Protein AF-A0A1C6CZ86-F1 (afdb_monomer_lite)

pLDDT: mean 79.19, std 22.28, range [20.77, 97.12]

Radius of gyration: 15.69 Å; chains: 1; bounding box: 40×35×42 Å

Foldseek 3Di:
DDQDPLNVLVLQDDQQFKKKKKKAQPVVPDPDHIDIDIDRSVCVVVCVVVLVVSVVVNIAMDIDRATADDDPVRGDGHRWDKDKDQPDDAVVQVVVQVPDPAHFPDWDDAPRITTTIGGDDVPPPDDPPPPPPDDDDDDGHDD

Structure (mmCIF, N/CA/C/O backbone):
data_AF-A0A1C6CZ86-F1
#
_entry.id   AF-A0A1C6CZ86-F1
#
loop_
_atom_site.group_PDB
_atom_site.id
_atom_site.type_symbol
_atom_site.label_atom_id
_atom_site.label_alt_id
_atom_site.label_comp_id
_atom_site.label_asym_id
_atom_site.label_entity_id
_atom_site.label_seq_id
_atom_site.pdbx_PDB_ins_code
_atom_site.Cartn_x
_atom_site.Cartn_y
_atom_site.Cartn_z
_atom_site.occupancy
_atom_site.B_iso_or_equiv
_atom_site.auth_seq_id
_atom_site.auth_comp_id
_atom_site.auth_asym_id
_atom_site.auth_atom_id
_atom_site.pdbx_PDB_model_num
ATOM 1 N N . MET A 1 1 ? -9.843 13.859 -12.274 1.00 53.72 1 MET A N 1
ATOM 2 C CA . MET A 1 1 ? -9.944 12.390 -12.147 1.00 53.72 1 MET A CA 1
ATOM 3 C C . MET A 1 1 ? -9.741 12.060 -10.679 1.00 53.72 1 MET A C 1
ATOM 5 O O . MET A 1 1 ? -8.827 12.625 -10.097 1.00 53.72 1 MET A O 1
ATOM 9 N N . ASN A 1 2 ? -10.625 11.271 -10.067 1.00 78.12 2 ASN A N 1
ATOM 10 C CA . ASN A 1 2 ? -10.502 10.880 -8.661 1.00 78.12 2 ASN A CA 1
ATOM 11 C C . ASN A 1 2 ? -9.937 9.455 -8.633 1.00 78.12 2 ASN A C 1
ATOM 13 O O . ASN A 1 2 ? -10.572 8.571 -9.199 1.00 78.12 2 ASN A O 1
ATOM 17 N N . ILE A 1 3 ? -8.746 9.257 -8.068 1.00 80.62 3 ILE A N 1
ATOM 18 C CA . ILE A 1 3 ? -8.105 7.936 -7.983 1.00 80.62 3 ILE A CA 1
ATOM 19 C C . ILE A 1 3 ? -8.630 7.242 -6.725 1.00 80.62 3 ILE A C 1
ATOM 21 O O . ILE A 1 3 ? -8.549 7.801 -5.630 1.00 80.62 3 ILE A O 1
ATOM 25 N N . SER A 1 4 ? -9.199 6.049 -6.879 1.00 86.69 4 SER A N 1
ATOM 26 C CA . SER A 1 4 ? -9.691 5.241 -5.763 1.00 86.69 4 SER A CA 1
ATOM 27 C C . SER A 1 4 ? -8.589 4.357 -5.170 1.00 86.69 4 SER A C 1
ATOM 29 O O . SER A 1 4 ? -7.556 4.113 -5.791 1.00 86.69 4 SER A O 1
ATOM 31 N N . ALA A 1 5 ? -8.821 3.818 -3.969 1.00 86.69 5 ALA A N 1
ATOM 32 C CA . ALA A 1 5 ? -7.910 2.835 -3.382 1.00 86.69 5 ALA A CA 1
ATOM 33 C C . ALA A 1 5 ? -7.823 1.553 -4.234 1.00 86.69 5 ALA A C 1
ATOM 35 O O . ALA A 1 5 ? -6.748 0.980 -4.369 1.00 86.69 5 ALA A O 1
ATOM 36 N N . GLN A 1 6 ? -8.931 1.145 -4.863 1.00 88.00 6 GLN A N 1
ATOM 37 C CA . GLN A 1 6 ? -8.954 0.019 -5.798 1.00 88.00 6 GLN A CA 1
ATOM 38 C C . GLN A 1 6 ? -8.035 0.268 -7.001 1.00 88.00 6 GLN A C 1
ATOM 40 O O . GLN A 1 6 ? -7.313 -0.641 -7.400 1.00 88.00 6 GLN A O 1
ATOM 45 N N . ASP A 1 7 ? -8.021 1.489 -7.548 1.00 88.06 7 ASP A N 1
ATOM 46 C CA . ASP A 1 7 ? -7.141 1.834 -8.672 1.00 88.06 7 ASP A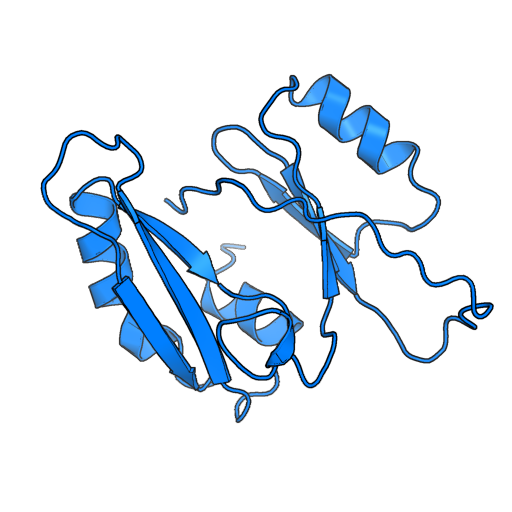 CA 1
ATOM 47 C C . ASP A 1 7 ? -5.672 1.669 -8.282 1.00 88.06 7 ASP A C 1
ATOM 49 O O . ASP A 1 7 ? -4.912 1.059 -9.023 1.00 88.06 7 ASP A O 1
ATOM 53 N N . VAL A 1 8 ? -5.288 2.130 -7.087 1.00 88.56 8 VAL A N 1
ATOM 54 C CA . VAL A 1 8 ? -3.925 1.958 -6.556 1.00 88.56 8 VAL A CA 1
ATOM 55 C C . VAL A 1 8 ? -3.560 0.475 -6.437 1.00 88.56 8 VAL A C 1
ATOM 57 O O . VAL A 1 8 ? -2.488 0.069 -6.883 1.00 88.56 8 VAL A O 1
ATOM 60 N N . ILE A 1 9 ? -4.452 -0.349 -5.880 1.00 91.38 9 ILE A N 1
ATOM 61 C CA . ILE A 1 9 ? -4.231 -1.795 -5.739 1.00 91.38 9 ILE A CA 1
ATOM 62 C C . ILE A 1 9 ? -4.069 -2.475 -7.104 1.00 91.38 9 ILE A C 1
ATOM 64 O O . ILE A 1 9 ? -3.147 -3.271 -7.283 1.00 91.38 9 ILE A O 1
ATOM 68 N N . ASN A 1 10 ? -4.900 -2.118 -8.082 1.00 90.19 10 ASN A N 1
ATOM 69 C CA . ASN A 1 10 ? -4.887 -2.720 -9.417 1.00 90.19 10 ASN A CA 1
ATOM 70 C C . ASN A 1 10 ? -3.588 -2.465 -10.196 1.00 90.19 10 ASN A C 1
ATOM 72 O O . ASN A 1 10 ? -3.292 -3.202 -11.132 1.00 90.19 10 ASN A O 1
ATOM 76 N N . VAL A 1 11 ? -2.806 -1.442 -9.834 1.00 89.38 11 VAL A N 1
ATOM 77 C CA . VAL A 1 11 ? -1.504 -1.196 -10.476 1.00 89.38 11 VAL A CA 1
ATOM 78 C C . VAL A 1 11 ? -0.427 -2.170 -9.971 1.00 89.38 11 VAL A C 1
ATOM 80 O O . VAL A 1 11 ? 0.540 -2.433 -10.680 1.00 89.38 11 VAL A O 1
ATOM 83 N N . MET A 1 12 ? -0.579 -2.730 -8.765 1.00 87.38 12 MET A N 1
ATOM 84 C CA . MET A 1 12 ? 0.441 -3.574 -8.116 1.00 87.38 12 MET A CA 1
ATOM 85 C C . MET A 1 12 ? 0.078 -5.060 -8.044 1.00 87.38 12 MET A C 1
ATOM 87 O O . MET A 1 12 ? 0.970 -5.900 -7.916 1.00 87.38 12 MET A O 1
ATOM 91 N N . PHE A 1 13 ? -1.210 -5.391 -8.097 1.00 91.62 13 PHE A N 1
ATOM 92 C CA . PHE A 1 13 ? -1.718 -6.740 -7.865 1.00 91.62 13 PHE A CA 1
ATOM 93 C C . PHE A 1 13 ? -2.583 -7.211 -9.032 1.00 91.62 13 PHE A C 1
ATOM 95 O O . PHE A 1 13 ? -3.397 -6.459 -9.566 1.00 91.62 13 PHE A O 1
ATOM 102 N N . ASN A 1 14 ? -2.451 -8.487 -9.388 1.00 93.50 14 ASN A N 1
ATOM 103 C CA . ASN A 1 14 ? -3.435 -9.170 -10.214 1.00 93.50 14 ASN A CA 1
ATOM 104 C C . ASN A 1 14 ? -4.716 -9.387 -9.397 1.00 93.50 14 ASN A C 1
ATOM 106 O O . ASN A 1 14 ? -4.632 -9.527 -8.177 1.00 93.50 14 ASN A O 1
ATOM 110 N N . PRO A 1 15 ? -5.891 -9.492 -10.041 1.00 95.19 15 PRO A N 1
ATOM 111 C CA . PRO A 1 15 ? -7.169 -9.632 -9.340 1.00 95.19 15 PRO A CA 1
ATOM 112 C C . PRO A 1 15 ? -7.224 -10.782 -8.323 1.00 95.19 15 PRO A C 1
ATOM 114 O O . PRO A 1 15 ? -7.832 -10.621 -7.266 1.00 95.19 15 PRO A O 1
ATOM 117 N N . ASP A 1 16 ? -6.556 -11.897 -8.625 1.00 96.00 16 ASP A N 1
ATOM 118 C CA . ASP A 1 16 ? -6.535 -13.102 -7.786 1.00 96.00 16 ASP A CA 1
ATOM 119 C C . ASP A 1 16 ? -5.435 -13.071 -6.710 1.00 96.00 16 ASP A C 1
ATOM 121 O O . ASP A 1 16 ? -5.379 -13.947 -5.844 1.00 96.00 16 ASP A O 1
ATOM 125 N N . ASP A 1 17 ? -4.542 -12.073 -6.739 1.00 95.00 17 ASP A N 1
ATOM 126 C CA . ASP A 1 17 ? -3.545 -11.918 -5.686 1.00 95.00 17 ASP A CA 1
ATOM 127 C C . ASP A 1 17 ? -4.218 -11.485 -4.378 1.00 95.00 17 ASP A C 1
ATOM 129 O O . ASP A 1 17 ? -5.211 -10.755 -4.347 1.00 95.00 17 ASP A O 1
ATOM 133 N N . THR A 1 18 ? -3.635 -11.906 -3.260 1.00 96.25 18 THR A N 1
ATOM 134 C CA . THR A 1 18 ? -4.080 -11.475 -1.934 1.00 96.25 18 THR A CA 1
ATOM 135 C C . THR A 1 18 ? -3.379 -10.184 -1.529 1.00 96.25 18 THR A C 1
ATOM 137 O O . THR A 1 18 ? -2.153 -10.132 -1.431 1.00 96.25 18 THR A O 1
ATOM 140 N N . VAL A 1 19 ? -4.171 -9.163 -1.212 1.00 94.94 19 VAL A N 1
ATOM 141 C CA . VAL A 1 19 ? -3.719 -7.931 -0.568 1.00 94.94 19 VAL A CA 1
ATOM 142 C C . VAL A 1 19 ? -3.790 -8.123 0.938 1.00 94.94 19 VAL A C 1
ATOM 144 O O . VAL A 1 19 ? -4.858 -8.322 1.520 1.00 94.94 19 VAL A O 1
ATOM 147 N N . ASN A 1 20 ? -2.631 -8.048 1.578 1.00 94.69 20 ASN A N 1
ATOM 148 C CA . ASN A 1 20 ? -2.503 -8.117 3.024 1.00 94.69 20 ASN A CA 1
ATOM 149 C C . ASN A 1 20 ? -2.555 -6.704 3.607 1.00 94.69 20 ASN A C 1
ATOM 151 O O . ASN A 1 20 ? -1.809 -5.833 3.180 1.00 94.69 20 ASN A O 1
ATOM 155 N N . LEU A 1 21 ? -3.414 -6.481 4.595 1.00 92.44 21 LEU A N 1
ATOM 156 C CA . LEU A 1 21 ? -3.620 -5.202 5.266 1.00 92.44 21 LEU A CA 1
ATOM 157 C C . LEU A 1 21 ? -3.213 -5.299 6.737 1.00 92.44 21 LEU A C 1
ATOM 159 O O . LEU A 1 21 ? -3.414 -6.332 7.387 1.00 92.44 21 LEU A O 1
ATOM 163 N N . ARG A 1 22 ? -2.662 -4.209 7.269 1.00 91.69 22 ARG A N 1
ATOM 164 C CA . ARG A 1 22 ? -2.312 -4.055 8.682 1.00 91.69 22 ARG A CA 1
ATOM 165 C C . ARG A 1 22 ? -2.918 -2.766 9.206 1.00 91.69 22 ARG A C 1
ATOM 167 O O . ARG A 1 22 ? -2.642 -1.691 8.689 1.00 91.69 22 ARG A O 1
ATOM 174 N N . VAL A 1 23 ? -3.719 -2.889 10.249 1.00 89.06 23 VAL A N 1
ATOM 175 C CA . VAL A 1 23 ? -4.348 -1.772 10.943 1.00 89.06 23 VAL A CA 1
ATOM 176 C C . VAL A 1 23 ? -3.645 -1.587 12.279 1.00 89.06 23 VAL A C 1
ATOM 178 O O . VAL A 1 23 ? -3.391 -2.567 12.979 1.00 89.06 23 VAL A O 1
ATOM 181 N N . PHE A 1 24 ? -3.339 -0.349 12.641 1.00 86.81 24 PHE A N 1
ATOM 182 C CA . PHE A 1 24 ? -2.622 -0.011 13.869 1.00 86.81 24 PHE A CA 1
ATOM 183 C C . PHE A 1 24 ? -3.248 1.211 14.538 1.00 86.81 24 PHE A C 1
ATOM 185 O O . PHE A 1 24 ? -3.933 2.003 13.892 1.00 86.81 24 PHE A O 1
ATOM 192 N N . ASP A 1 25 ? -3.031 1.356 15.842 1.00 84.81 25 ASP A N 1
ATOM 193 C CA . ASP A 1 25 ? -3.405 2.572 16.558 1.00 84.81 25 ASP A CA 1
ATOM 194 C C . ASP A 1 25 ? -2.386 3.678 16.240 1.00 84.81 25 ASP A C 1
ATOM 196 O O . ASP A 1 25 ? -1.226 3.593 16.649 1.00 84.81 25 ASP A O 1
ATOM 200 N N . ASP A 1 26 ? -2.810 4.693 15.482 1.00 75.12 26 ASP A N 1
ATOM 201 C CA . ASP A 1 26 ? -1.943 5.800 15.057 1.00 75.12 26 ASP A CA 1
ATOM 202 C C . ASP A 1 26 ? -1.561 6.705 16.236 1.00 75.12 26 ASP A C 1
ATOM 204 O O . ASP A 1 26 ? -0.442 7.216 16.306 1.00 75.12 26 ASP A O 1
ATOM 208 N N . ARG A 1 27 ? -2.466 6.864 17.210 1.00 75.69 27 ARG A N 1
ATOM 209 C CA . ARG A 1 27 ? -2.218 7.694 18.396 1.00 75.69 27 ARG A CA 1
ATOM 210 C C . ARG A 1 27 ? -1.511 6.928 19.506 1.00 75.69 27 ARG A C 1
ATOM 212 O O . ARG A 1 27 ? -0.900 7.555 20.364 1.00 75.69 27 ARG A O 1
ATOM 219 N N . LYS A 1 28 ? -1.552 5.590 19.471 1.00 73.81 28 LYS A N 1
ATOM 220 C CA . LYS A 1 28 ? -1.026 4.698 20.525 1.00 73.81 28 LYS A CA 1
ATOM 221 C C . LYS A 1 28 ? -1.622 5.008 21.907 1.00 73.81 28 LYS A C 1
ATOM 223 O O . LYS A 1 28 ? -0.984 4.777 22.931 1.00 73.81 28 LYS A O 1
ATOM 228 N N . GLU A 1 29 ? -2.830 5.564 21.926 1.00 71.25 29 GLU A N 1
ATOM 229 C CA . GLU A 1 29 ? -3.541 6.009 23.131 1.00 71.25 29 GLU A CA 1
ATOM 230 C C . GLU A 1 29 ? -4.579 4.972 23.599 1.00 71.25 29 GLU A C 1
ATOM 232 O O . GLU A 1 29 ? -5.083 5.062 24.719 1.00 71.25 29 GLU A O 1
ATOM 237 N N . GLY A 1 30 ? -4.925 3.998 22.750 1.00 72.44 30 GLY A N 1
ATOM 238 C CA . GLY A 1 30 ? -5.984 3.025 22.988 1.00 72.44 30 GLY A CA 1
ATOM 239 C C . GLY A 1 30 ? -5.512 1.635 23.426 1.00 72.44 30 GLY A C 1
ATOM 240 O O . GLY A 1 30 ? -4.331 1.319 23.510 1.00 72.44 30 GLY A O 1
ATOM 241 N N . ILE A 1 31 ? -6.496 0.761 23.677 1.00 84.12 31 ILE A N 1
ATOM 242 C CA . ILE A 1 31 ? -6.308 -0.671 24.003 1.00 84.12 31 ILE A CA 1
ATOM 243 C C . ILE A 1 31 ? -6.165 -1.512 22.714 1.00 84.12 31 ILE A C 1
ATOM 245 O O . ILE A 1 31 ? -5.924 -2.717 22.751 1.00 84.12 31 ILE A O 1
ATOM 249 N N . PHE A 1 32 ? -6.342 -0.895 21.544 1.00 86.56 32 PHE A N 1
ATOM 250 C CA . PHE A 1 32 ? -6.282 -1.588 20.266 1.00 86.56 32 PHE A CA 1
ATOM 251 C C . PHE A 1 32 ? -4.838 -1.974 19.929 1.00 86.56 32 PHE A C 1
ATOM 253 O O . PHE A 1 32 ? -3.990 -1.128 19.669 1.00 86.56 32 PHE A O 1
ATOM 260 N N . THR A 1 33 ? -4.567 -3.278 19.893 1.00 86.75 33 THR A N 1
ATOM 261 C CA . THR A 1 33 ? -3.230 -3.835 19.634 1.00 86.75 33 THR A CA 1
ATOM 262 C C . THR A 1 33 ? -2.910 -4.005 18.146 1.00 86.75 33 THR A C 1
ATOM 264 O O . THR A 1 33 ? -1.843 -4.507 17.795 1.00 86.75 33 THR A O 1
ATOM 267 N N . GLY A 1 34 ? -3.816 -3.574 17.266 1.00 89.56 34 GLY A N 1
ATOM 268 C CA . GLY A 1 34 ? -3.716 -3.743 15.823 1.00 89.56 34 GLY A CA 1
ATOM 269 C C . GLY A 1 34 ? -4.579 -4.885 15.284 1.00 89.56 34 GLY A C 1
ATOM 270 O O . GLY A 1 34 ? -5.075 -5.737 16.020 1.00 89.56 34 GLY A O 1
ATOM 271 N N . ALA A 1 35 ? -4.767 -4.899 13.968 1.00 91.38 35 ALA A N 1
ATOM 272 C CA . ALA A 1 35 ? -5.450 -5.972 13.254 1.00 91.38 35 ALA A CA 1
ATOM 273 C C . ALA A 1 35 ? -4.707 -6.304 11.960 1.00 91.38 35 ALA A C 1
ATOM 275 O O . ALA A 1 35 ? -4.105 -5.438 11.327 1.00 91.38 35 ALA A O 1
ATOM 276 N N . LYS A 1 36 ? -4.766 -7.569 11.551 1.00 94.25 36 LYS A N 1
ATOM 277 C CA . LYS A 1 36 ? -4.304 -8.020 10.238 1.00 94.25 36 LYS A CA 1
ATOM 278 C C . LYS A 1 36 ? -5.517 -8.500 9.461 1.00 94.25 36 LYS A C 1
ATOM 280 O O . LYS A 1 36 ? -6.335 -9.238 10.004 1.00 94.25 36 LYS A O 1
ATOM 285 N N . MET A 1 37 ? -5.636 -8.062 8.218 1.00 93.19 37 MET A N 1
ATOM 286 C CA . MET A 1 37 ? -6.727 -8.442 7.325 1.00 93.19 37 MET A CA 1
ATOM 287 C C . MET A 1 37 ? -6.139 -8.858 5.981 1.00 93.19 37 MET A C 1
ATOM 289 O O . MET A 1 37 ? -5.035 -8.443 5.635 1.00 93.19 37 MET A O 1
ATOM 293 N N . SER A 1 38 ? -6.871 -9.662 5.224 1.00 95.81 38 SER A N 1
ATOM 294 C CA . SER A 1 38 ? -6.470 -10.082 3.884 1.00 95.81 38 SER A CA 1
ATOM 295 C C . SER A 1 38 ? -7.703 -10.104 2.991 1.00 95.81 38 SER A C 1
ATOM 297 O O . SER A 1 38 ? -8.779 -10.509 3.433 1.00 95.81 38 SER A O 1
ATOM 299 N N . VAL A 1 39 ? -7.558 -9.643 1.753 1.00 95.38 39 VAL A N 1
ATOM 300 C CA . VAL A 1 39 ? -8.633 -9.599 0.754 1.00 95.38 39 VAL A CA 1
ATOM 301 C C . VAL A 1 39 ? -8.041 -9.871 -0.625 1.00 95.38 39 VAL A C 1
ATOM 303 O O . VAL A 1 39 ? -6.909 -9.482 -0.894 1.00 95.38 39 VAL A O 1
ATOM 306 N N . GLU A 1 40 ? -8.779 -10.539 -1.506 1.00 97.12 40 GLU A N 1
ATOM 307 C CA . GLU A 1 40 ? -8.386 -10.633 -2.918 1.00 97.12 40 GLU A CA 1
ATOM 308 C C . GLU A 1 40 ? -8.388 -9.234 -3.551 1.00 97.12 40 GLU A C 1
ATOM 310 O O . GLU A 1 40 ? -9.316 -8.451 -3.329 1.00 97.12 40 GLU A O 1
ATOM 315 N N . ALA A 1 41 ? -7.372 -8.914 -4.352 1.00 94.69 41 ALA A N 1
ATOM 316 C CA . ALA A 1 41 ? -7.199 -7.592 -4.952 1.00 94.69 41 ALA A CA 1
ATOM 317 C C . ALA A 1 41 ? -8.419 -7.172 -5.784 1.00 94.69 41 ALA A C 1
ATOM 319 O O . ALA A 1 41 ? -8.912 -6.052 -5.642 1.00 94.69 41 ALA A O 1
ATOM 320 N N . GLY A 1 42 ? -8.982 -8.092 -6.573 1.00 94.69 42 GLY A N 1
ATOM 321 C CA . GLY A 1 42 ? -10.189 -7.862 -7.373 1.00 94.69 42 GLY A CA 1
ATOM 322 C C . GLY A 1 42 ? -11.461 -7.634 -6.546 1.00 94.69 42 GLY A C 1
ATOM 323 O O . GLY A 1 42 ? -12.481 -7.211 -7.086 1.00 94.69 42 GLY A O 1
ATOM 324 N N . LYS A 1 43 ? -11.409 -7.888 -5.234 1.00 95.62 43 LYS A N 1
ATOM 325 C CA . LYS A 1 43 ? -12.509 -7.704 -4.278 1.00 95.62 43 LYS A CA 1
ATOM 326 C C . LYS A 1 43 ? -12.197 -6.629 -3.232 1.00 95.62 43 LYS A C 1
ATOM 328 O O . LYS A 1 43 ? -12.887 -6.557 -2.218 1.00 95.62 43 LYS A O 1
ATOM 333 N N . PHE A 1 44 ? -11.189 -5.782 -3.451 1.00 91.88 44 PHE A N 1
ATOM 334 C CA . PHE A 1 44 ? -10.765 -4.790 -2.458 1.00 91.88 44 PHE A CA 1
ATOM 335 C C . PHE A 1 44 ? -11.882 -3.796 -2.086 1.00 91.88 44 PHE A C 1
ATOM 337 O O . PHE A 1 44 ? -12.024 -3.430 -0.920 1.00 91.88 44 PHE A O 1
ATOM 344 N N . PHE A 1 45 ? -12.760 -3.436 -3.025 1.00 89.44 45 PHE A N 1
ATOM 345 C CA . PHE A 1 45 ? -13.956 -2.628 -2.737 1.00 89.44 45 PHE A CA 1
ATOM 346 C C . PHE A 1 45 ? -14.838 -3.198 -1.604 1.00 89.44 45 PHE A C 1
ATOM 348 O O . PHE A 1 45 ? -15.511 -2.441 -0.904 1.00 89.44 45 PHE A O 1
ATOM 355 N N . ALA A 1 46 ? -14.835 -4.520 -1.388 1.00 92.69 46 ALA A N 1
ATOM 356 C CA . ALA A 1 46 ? -15.670 -5.172 -0.382 1.00 92.69 46 ALA A CA 1
ATOM 357 C C . ALA A 1 46 ? -15.217 -4.889 1.061 1.00 92.69 46 ALA A C 1
ATOM 359 O O . ALA A 1 46 ? -16.026 -5.001 1.980 1.00 92.69 46 ALA A O 1
ATOM 360 N N . ILE A 1 47 ? -13.948 -4.514 1.272 1.00 91.81 47 ILE A N 1
ATOM 361 C CA . ILE A 1 47 ? -13.402 -4.205 2.604 1.00 91.81 47 ILE A CA 1
ATOM 362 C C . ILE A 1 47 ? -13.388 -2.697 2.904 1.00 91.81 47 ILE A C 1
ATOM 364 O O . ILE A 1 47 ? -13.147 -2.291 4.040 1.00 91.81 47 ILE A O 1
ATOM 368 N N . GLU A 1 48 ? -13.677 -1.847 1.915 1.00 87.50 48 GLU A N 1
AT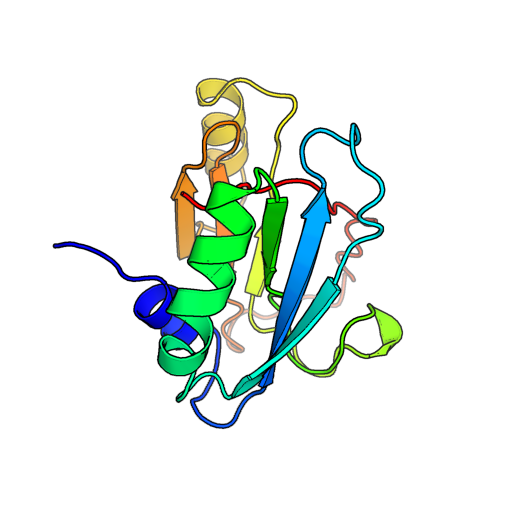OM 369 C CA . GLU A 1 48 ? -13.518 -0.393 2.019 1.00 87.50 48 GLU A CA 1
ATOM 370 C C . GLU A 1 48 ? -14.348 0.225 3.156 1.00 87.50 48 GLU A C 1
ATOM 372 O O . GLU A 1 48 ? -13.867 1.102 3.875 1.00 87.50 48 GLU A O 1
ATOM 377 N N . SER A 1 49 ? -15.577 -0.254 3.368 1.00 88.88 49 SER A N 1
ATOM 378 C CA . SER A 1 49 ? -16.432 0.201 4.471 1.00 88.88 49 SER A CA 1
ATOM 379 C C . SER A 1 49 ? -15.788 -0.068 5.834 1.00 88.88 49 SER A C 1
ATOM 381 O O . SER A 1 49 ? -15.728 0.834 6.671 1.00 88.88 49 SER A O 1
ATOM 383 N N . THR A 1 50 ? -15.225 -1.262 6.029 1.00 90.56 50 THR A N 1
ATOM 384 C CA . THR A 1 50 ? -14.499 -1.640 7.246 1.00 90.56 50 THR A CA 1
ATOM 385 C C . THR A 1 50 ? -13.256 -0.776 7.447 1.00 90.56 50 THR A C 1
ATOM 387 O O . THR A 1 50 ? -13.024 -0.279 8.549 1.00 90.56 50 THR A O 1
ATOM 390 N N . LEU A 1 51 ? -12.480 -0.518 6.389 1.00 89.94 51 LEU A N 1
ATOM 391 C CA . LEU A 1 51 ? -11.303 0.358 6.473 1.00 89.94 51 LEU A CA 1
ATOM 392 C C . LEU A 1 51 ? -11.697 1.789 6.869 1.00 89.94 51 LEU A C 1
ATOM 394 O O . LEU A 1 51 ? -11.090 2.382 7.761 1.00 89.94 51 LEU A O 1
ATOM 398 N N . ARG A 1 52 ? -12.785 2.321 6.304 1.00 87.50 52 ARG A N 1
ATOM 399 C CA . ARG A 1 52 ? -13.319 3.640 6.683 1.00 87.50 52 ARG A CA 1
ATOM 400 C C . ARG A 1 52 ? -13.763 3.694 8.145 1.00 87.50 52 ARG A C 1
ATOM 402 O O . ARG A 1 52 ? -13.611 4.730 8.789 1.00 87.50 52 ARG A O 1
ATOM 409 N N . GLU A 1 53 ? -14.309 2.611 8.691 1.00 89.81 53 GLU A N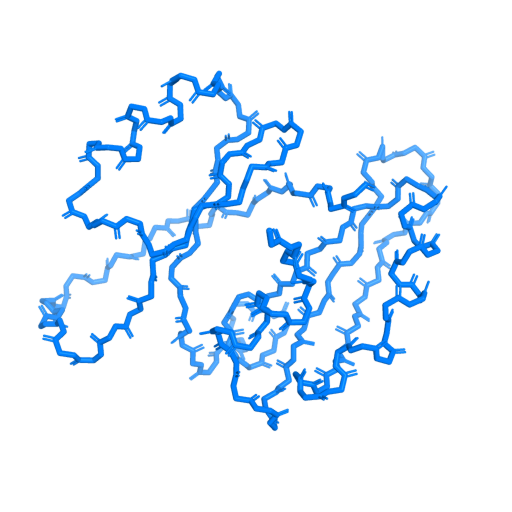 1
ATOM 410 C CA . GLU A 1 53 ? -14.640 2.529 10.119 1.00 89.81 53 GLU A CA 1
ATOM 411 C C . GLU A 1 53 ? -13.401 2.533 11.015 1.00 89.81 53 GLU A C 1
ATOM 413 O O . GLU A 1 53 ? -13.429 3.149 12.083 1.00 89.81 53 GLU A O 1
ATOM 418 N N . HIS A 1 54 ? -12.309 1.893 10.589 1.00 87.69 54 HIS A N 1
ATOM 419 C CA . HIS A 1 54 ? -11.032 1.973 11.295 1.00 87.69 54 HIS A CA 1
ATOM 420 C C . HIS A 1 54 ? -10.466 3.401 11.276 1.00 87.69 54 HIS A C 1
ATOM 422 O O . HIS A 1 54 ? -10.105 3.907 12.339 1.00 87.69 54 HIS A O 1
ATOM 428 N N . ASN A 1 55 ? -10.510 4.100 10.138 1.00 84.44 55 ASN A N 1
ATOM 429 C CA . ASN A 1 55 ? -10.069 5.500 10.053 1.00 84.44 55 ASN A CA 1
ATOM 430 C C . ASN A 1 55 ? -10.864 6.430 10.977 1.00 84.44 55 ASN A C 1
ATOM 432 O O . ASN A 1 55 ? -10.284 7.265 11.668 1.00 84.44 55 ASN A O 1
ATOM 436 N N . LYS A 1 56 ? -12.192 6.253 11.073 1.00 87.44 56 LYS A N 1
ATOM 437 C CA . LYS A 1 56 ? -13.043 7.025 12.007 1.00 87.44 56 LYS A CA 1
ATOM 438 C C . LYS A 1 56 ? -12.622 6.866 13.471 1.00 87.44 56 LYS A C 1
ATOM 440 O O . LYS A 1 56 ? -12.918 7.734 14.287 1.00 87.44 56 LYS A O 1
ATOM 445 N N . LYS A 1 57 ? -11.944 5.766 13.806 1.00 87.38 57 LYS A N 1
ATOM 446 C CA . LYS A 1 57 ? -11.396 5.481 15.138 1.00 87.38 57 LYS A CA 1
ATOM 447 C C . LYS A 1 57 ? -9.951 5.973 15.303 1.00 87.38 57 LYS A C 1
ATOM 449 O O . LYS A 1 57 ? -9.352 5.704 16.334 1.00 87.38 57 LYS A O 1
ATOM 454 N N . ASN A 1 58 ? -9.416 6.732 14.342 1.00 84.75 58 ASN A N 1
ATOM 455 C CA . ASN A 1 58 ? -8.013 7.161 14.273 1.00 84.75 58 ASN A CA 1
ATOM 456 C C . ASN A 1 58 ? -7.024 5.986 14.199 1.00 84.75 58 ASN A C 1
ATOM 458 O O . ASN A 1 58 ? -5.913 6.073 14.716 1.00 84.75 58 ASN A O 1
ATOM 462 N N . HIS A 1 59 ? -7.422 4.878 13.574 1.00 86.31 59 HIS A N 1
ATOM 463 C CA . HIS A 1 59 ? -6.475 3.827 13.233 1.00 86.31 59 HIS A CA 1
ATOM 464 C C . HIS A 1 59 ? -5.824 4.131 11.886 1.00 86.31 59 HIS A C 1
ATOM 466 O O . HIS A 1 59 ? -6.510 4.539 10.950 1.00 86.31 59 HIS A O 1
ATOM 472 N N . GLY A 1 60 ? -4.521 3.889 11.777 1.00 86.00 60 GLY A N 1
ATOM 473 C CA . GLY A 1 60 ? -3.830 3.904 10.496 1.00 86.00 60 GLY A CA 1
ATOM 474 C C . GLY A 1 60 ? -3.912 2.542 9.806 1.00 86.00 60 GLY A C 1
ATOM 475 O O . GLY A 1 60 ? -4.109 1.508 10.454 1.00 86.00 60 GLY A O 1
ATOM 476 N N . ILE A 1 61 ? -3.771 2.535 8.478 1.00 88.81 61 ILE A N 1
ATOM 477 C CA . ILE A 1 61 ? -3.954 1.346 7.637 1.00 88.81 61 ILE A CA 1
ATOM 478 C C . ILE A 1 61 ? -2.821 1.261 6.611 1.00 88.81 61 ILE A C 1
ATOM 480 O O . ILE A 1 61 ? -2.661 2.157 5.786 1.00 88.81 61 ILE A O 1
ATOM 484 N N . PHE A 1 62 ? -2.097 0.142 6.620 1.00 87.19 62 PHE A N 1
ATOM 485 C CA . PHE A 1 62 ? -1.149 -0.255 5.578 1.00 87.19 62 PHE A CA 1
ATOM 486 C C . PHE A 1 62 ? -1.689 -1.387 4.743 1.00 87.19 62 PHE A C 1
ATOM 488 O O . PHE A 1 62 ? -2.387 -2.259 5.259 1.00 87.19 62 PHE A O 1
ATOM 495 N N . PHE A 1 63 ? -1.222 -1.451 3.503 1.00 91.56 63 PHE A N 1
ATOM 496 C CA . PHE A 1 63 ? -1.165 -2.693 2.755 1.00 91.56 63 PHE A CA 1
ATOM 497 C C . PHE A 1 63 ? 0.292 -3.142 2.617 1.00 91.56 63 PHE A C 1
ATOM 499 O O . PHE A 1 63 ? 1.212 -2.329 2.528 1.00 91.56 63 PHE A O 1
ATOM 506 N N . VAL A 1 64 ? 0.510 -4.451 2.625 1.00 91.75 64 VAL A N 1
ATOM 507 C CA . VAL A 1 64 ? 1.792 -5.056 2.283 1.00 91.75 64 VAL A CA 1
ATOM 508 C C . VAL A 1 64 ? 1.927 -4.961 0.771 1.00 91.75 64 VAL A C 1
ATOM 510 O O . VAL A 1 64 ? 1.099 -5.503 0.049 1.00 91.75 64 VAL A O 1
ATOM 513 N N . VAL A 1 65 ? 2.947 -4.246 0.302 1.00 91.44 65 VAL A N 1
ATOM 514 C CA . VAL A 1 65 ? 3.146 -3.929 -1.123 1.00 91.44 65 VAL A CA 1
ATOM 515 C C . VAL A 1 65 ? 3.466 -5.171 -1.955 1.00 91.44 65 VAL A C 1
ATOM 517 O O . VAL A 1 65 ? 3.061 -5.272 -3.110 1.00 91.44 65 VAL A O 1
ATOM 520 N N . ASN A 1 66 ? 4.170 -6.129 -1.357 1.00 91.12 66 ASN A N 1
ATOM 521 C CA . ASN A 1 66 ? 4.634 -7.342 -2.016 1.00 91.12 66 ASN A CA 1
ATOM 522 C C . ASN A 1 66 ? 3.704 -8.526 -1.727 1.00 91.12 66 ASN A C 1
ATOM 524 O O . ASN A 1 66 ? 3.092 -8.610 -0.662 1.00 91.12 66 ASN A O 1
ATOM 528 N N . SER A 1 67 ? 3.596 -9.443 -2.687 1.00 91.06 67 SER A N 1
ATOM 529 C CA . SER A 1 67 ? 2.689 -10.589 -2.582 1.00 91.06 67 SER A CA 1
ATOM 530 C C . SER A 1 67 ? 3.278 -11.687 -1.702 1.00 91.06 67 SER A C 1
ATOM 532 O O . SER A 1 67 ? 4.494 -11.790 -1.537 1.00 91.06 67 SER A O 1
ATOM 534 N N . GLY A 1 68 ? 2.403 -12.542 -1.177 1.00 91.81 68 GLY A N 1
ATOM 535 C CA . GLY A 1 68 ? 2.752 -13.597 -0.234 1.00 91.81 68 GLY A CA 1
ATOM 536 C C . GLY A 1 68 ? 1.987 -13.388 1.064 1.00 91.81 68 GLY A C 1
ATOM 537 O O . GLY A 1 68 ? 0.755 -13.350 1.058 1.00 91.81 68 GLY A O 1
ATOM 538 N N . GLY A 1 69 ? 2.700 -13.245 2.176 1.00 87.94 69 GLY A N 1
ATOM 539 C CA . GLY A 1 69 ? 2.096 -13.127 3.498 1.00 87.94 69 GLY A CA 1
ATOM 540 C C . GLY A 1 69 ? 2.328 -11.796 4.214 1.00 87.94 69 GLY A C 1
ATOM 541 O O . GLY A 1 69 ? 2.599 -10.747 3.635 1.00 87.94 69 GLY A O 1
ATOM 542 N N . GLN A 1 70 ? 2.144 -11.859 5.531 1.00 88.25 70 GLN A N 1
ATOM 543 C CA . GLN A 1 70 ? 2.126 -10.723 6.451 1.00 88.25 70 GLN A CA 1
ATOM 544 C C . GLN A 1 70 ? 3.475 -10.481 7.145 1.00 88.25 70 GLN A C 1
ATOM 546 O O . GLN A 1 70 ? 3.538 -9.629 8.028 1.00 88.25 70 GLN A O 1
ATOM 551 N N . THR A 1 71 ? 4.530 -11.217 6.805 1.00 85.88 71 THR A N 1
ATOM 552 C CA . THR A 1 71 ? 5.901 -11.073 7.336 1.00 85.88 71 THR A CA 1
ATOM 553 C C . THR A 1 71 ? 6.918 -11.130 6.202 1.00 85.88 71 THR A C 1
ATOM 555 O O . THR A 1 71 ? 6.616 -11.675 5.142 1.00 85.88 71 THR A O 1
ATOM 558 N N . ASP A 1 72 ? 8.122 -10.616 6.432 1.00 81.75 72 ASP A N 1
ATOM 559 C CA . ASP A 1 72 ? 9.172 -10.545 5.408 1.00 81.75 72 ASP A CA 1
ATOM 560 C C . ASP A 1 72 ? 9.516 -11.938 4.852 1.00 81.75 72 ASP A C 1
ATOM 562 O O . ASP A 1 72 ? 9.508 -12.135 3.640 1.00 81.75 72 ASP A O 1
ATOM 566 N N . ASP A 1 73 ? 9.650 -12.942 5.726 1.00 88.75 73 ASP A N 1
ATOM 567 C CA . ASP A 1 73 ? 9.914 -14.341 5.340 1.00 88.75 73 ASP A CA 1
ATOM 568 C C . ASP A 1 73 ? 8.778 -14.997 4.539 1.00 88.75 73 ASP A C 1
ATOM 570 O O . ASP A 1 73 ? 8.951 -16.058 3.943 1.00 88.75 73 ASP A O 1
ATOM 574 N N . SER A 1 74 ? 7.588 -14.393 4.550 1.00 88.69 74 SER A N 1
ATOM 575 C CA . SER A 1 74 ? 6.414 -14.903 3.837 1.00 88.69 74 SER A CA 1
ATOM 576 C C . SER A 1 74 ? 6.182 -14.219 2.489 1.00 88.69 74 SER A C 1
ATOM 578 O O . SER A 1 74 ? 5.210 -14.547 1.807 1.00 88.69 74 SER A O 1
ATOM 580 N N . ILE A 1 75 ? 7.029 -13.263 2.098 1.00 88.94 75 ILE A N 1
ATOM 581 C CA . ILE A 1 75 ? 6.938 -12.597 0.797 1.00 88.94 75 ILE A CA 1
ATOM 582 C C . ILE A 1 75 ? 7.405 -13.551 -0.305 1.00 88.94 75 ILE A C 1
ATOM 584 O O . ILE A 1 75 ? 8.506 -14.090 -0.261 1.00 88.94 75 ILE A O 1
ATOM 588 N N . THR A 1 76 ? 6.563 -13.744 -1.319 1.00 90.50 76 THR A N 1
ATOM 589 C CA . THR A 1 76 ? 6.812 -14.671 -2.435 1.00 90.50 76 THR A CA 1
ATOM 590 C C . THR A 1 76 ? 7.030 -13.963 -3.766 1.00 90.50 76 THR A C 1
ATOM 592 O O . THR A 1 76 ? 7.594 -14.554 -4.686 1.00 90.50 76 THR A O 1
ATOM 595 N N . ARG A 1 77 ? 6.605 -12.698 -3.893 1.00 88.56 77 ARG A N 1
ATOM 596 C CA . ARG A 1 77 ? 6.791 -11.906 -5.115 1.00 88.56 77 ARG A CA 1
ATOM 597 C C . ARG A 1 77 ? 6.917 -10.423 -4.798 1.00 88.56 77 ARG A C 1
ATOM 599 O O . ARG A 1 77 ? 6.059 -9.857 -4.123 1.00 88.56 77 ARG A O 1
ATOM 606 N N . ILE A 1 78 ? 7.949 -9.791 -5.348 1.00 89.44 78 ILE A N 1
ATOM 607 C CA . ILE A 1 78 ? 8.114 -8.338 -5.286 1.00 89.44 78 ILE A CA 1
ATOM 608 C C . ILE A 1 78 ? 7.232 -7.698 -6.360 1.00 89.44 78 ILE A C 1
ATOM 610 O O . ILE A 1 78 ? 7.396 -7.996 -7.541 1.00 89.44 78 ILE A O 1
ATOM 614 N N . ASN A 1 79 ? 6.296 -6.841 -5.950 1.00 89.06 79 ASN A N 1
ATOM 615 C CA . ASN A 1 79 ? 5.441 -6.084 -6.871 1.00 89.06 79 ASN A CA 1
ATOM 616 C C . ASN A 1 79 ? 6.006 -4.674 -7.103 1.00 89.06 79 ASN A C 1
ATOM 618 O O . ASN A 1 79 ? 6.000 -4.169 -8.225 1.00 89.06 79 ASN A O 1
ATOM 622 N N . ALA A 1 80 ? 6.515 -4.039 -6.044 1.00 89.56 80 ALA A N 1
ATOM 623 C CA . ALA A 1 80 ? 7.125 -2.717 -6.106 1.00 89.56 80 ALA A CA 1
ATOM 624 C C . ALA A 1 80 ? 8.128 -2.523 -4.964 1.00 89.56 80 ALA A C 1
ATOM 626 O O . ALA A 1 80 ? 7.973 -3.087 -3.878 1.00 89.56 80 ALA A O 1
ATOM 627 N N . GLN A 1 81 ? 9.120 -1.666 -5.189 1.00 89.00 81 GLN A N 1
ATOM 628 C CA . GLN A 1 81 ? 9.888 -1.076 -4.101 1.00 89.00 81 GLN A CA 1
ATOM 629 C C . GLN A 1 81 ? 9.089 0.094 -3.526 1.00 89.00 81 GLN A C 1
ATOM 631 O O . GLN A 1 81 ? 8.646 0.965 -4.273 1.00 89.00 81 GLN A O 1
ATOM 636 N N . PHE A 1 82 ? 8.925 0.111 -2.208 1.00 88.56 82 PHE A N 1
ATOM 637 C CA . PHE A 1 82 ? 8.265 1.186 -1.478 1.00 88.56 82 PHE A CA 1
ATOM 638 C C . PHE A 1 82 ? 9.278 1.934 -0.616 1.00 88.56 82 PHE A C 1
ATOM 640 O O . PHE A 1 82 ? 10.134 1.307 0.013 1.00 88.56 82 PHE A O 1
ATOM 647 N N . VAL A 1 83 ? 9.186 3.262 -0.622 1.00 87.25 83 VAL A N 1
ATOM 648 C CA . VAL A 1 83 ? 10.014 4.163 0.181 1.00 87.25 83 VAL A CA 1
ATOM 649 C C . VAL A 1 83 ? 9.131 5.273 0.742 1.00 87.25 83 VAL A C 1
ATOM 651 O O . VAL A 1 83 ? 8.323 5.865 0.025 1.00 87.25 83 VAL A O 1
ATOM 654 N N . GLU A 1 84 ? 9.317 5.577 2.020 1.00 82.88 84 GLU A N 1
ATOM 655 C CA . GLU A 1 84 ? 8.709 6.715 2.702 1.00 82.88 84 GLU A CA 1
ATOM 656 C C . GLU A 1 84 ? 9.726 7.354 3.652 1.00 82.88 84 GLU A C 1
ATOM 658 O O . GLU A 1 84 ? 10.695 6.721 4.073 1.00 82.88 84 GLU A O 1
ATOM 663 N N . MET A 1 85 ? 9.520 8.634 3.940 1.00 86.62 85 MET A N 1
ATOM 664 C CA . MET A 1 85 ? 10.363 9.452 4.813 1.00 86.62 85 MET A CA 1
ATOM 665 C C . MET A 1 85 ? 9.426 10.397 5.560 1.00 86.62 85 MET A C 1
ATOM 667 O O . MET A 1 85 ? 8.951 11.373 4.980 1.00 86.62 85 MET A O 1
ATOM 671 N N . ASP A 1 86 ? 9.058 10.080 6.797 1.00 81.69 86 ASP A N 1
ATOM 672 C CA . ASP A 1 86 ? 8.086 10.857 7.579 1.00 81.69 86 ASP A CA 1
ATOM 673 C C . ASP A 1 86 ? 8.744 11.857 8.550 1.00 81.69 86 ASP A C 1
ATOM 675 O O . ASP A 1 86 ? 8.052 12.660 9.182 1.00 81.69 86 ASP A O 1
ATOM 679 N N . ASP A 1 87 ? 10.079 11.851 8.622 1.00 88.00 87 ASP A N 1
ATOM 680 C CA . ASP A 1 87 ? 10.919 12.706 9.464 1.00 88.00 87 ASP A CA 1
ATOM 681 C C . ASP A 1 87 ? 11.354 14.020 8.784 1.00 88.00 87 ASP A C 1
ATOM 683 O O . ASP A 1 87 ? 11.970 14.868 9.431 1.00 88.00 87 ASP A O 1
ATOM 687 N N . LYS A 1 88 ? 11.056 14.199 7.491 1.00 88.88 88 LYS A N 1
ATOM 688 C CA . LYS A 1 88 ? 11.534 15.321 6.659 1.00 88.88 88 LYS A CA 1
ATOM 689 C C . LYS A 1 88 ? 10.404 16.205 6.155 1.00 88.88 88 LYS A C 1
ATOM 691 O O . LYS A 1 88 ? 9.261 15.766 6.041 1.00 88.88 88 LYS A O 1
ATOM 696 N N . SER A 1 89 ? 10.725 17.443 5.790 1.00 94.50 89 SER A N 1
ATOM 697 C CA . SER A 1 89 ? 9.798 18.308 5.047 1.00 94.50 89 SER A CA 1
ATOM 698 C C . SER A 1 89 ? 9.486 17.734 3.659 1.00 94.50 89 SER A C 1
ATOM 700 O O . SER A 1 89 ? 10.267 16.959 3.109 1.00 94.50 89 SER A O 1
ATOM 702 N N . PHE A 1 90 ? 8.352 18.113 3.064 1.00 94.44 90 PHE A N 1
ATOM 703 C CA . PHE A 1 90 ? 7.983 17.629 1.728 1.00 94.44 90 PHE A CA 1
ATOM 704 C C . PHE A 1 90 ? 9.006 18.034 0.660 1.00 94.44 90 PHE A C 1
ATOM 706 O O . PHE A 1 90 ? 9.250 17.273 -0.272 1.00 94.44 90 PHE A O 1
ATOM 713 N N . GLU A 1 91 ? 9.619 19.205 0.807 1.00 96.38 91 GLU A N 1
ATOM 714 C CA . GLU A 1 91 ? 10.661 19.715 -0.080 1.00 96.38 91 GLU A CA 1
ATOM 715 C C . GLU A 1 91 ? 11.919 18.838 -0.028 1.00 96.38 91 GLU A C 1
ATOM 717 O O . GLU A 1 91 ? 12.457 18.461 -1.068 1.00 96.38 91 GLU A O 1
ATOM 722 N N . GLU A 1 92 ? 12.360 18.456 1.172 1.00 95.56 92 GLU A N 1
ATOM 723 C CA . GLU A 1 92 ? 13.499 17.547 1.356 1.00 95.56 92 GLU A CA 1
ATOM 724 C C . GLU A 1 92 ? 13.197 16.144 0.827 1.00 95.56 92 GLU A C 1
ATOM 726 O O . GLU A 1 92 ? 14.044 15.529 0.180 1.00 95.56 92 GLU A O 1
ATOM 731 N N . GLN A 1 93 ? 11.984 15.642 1.070 1.00 93.06 93 GLN A N 1
ATOM 732 C CA . GLN A 1 93 ? 11.547 14.353 0.538 1.00 9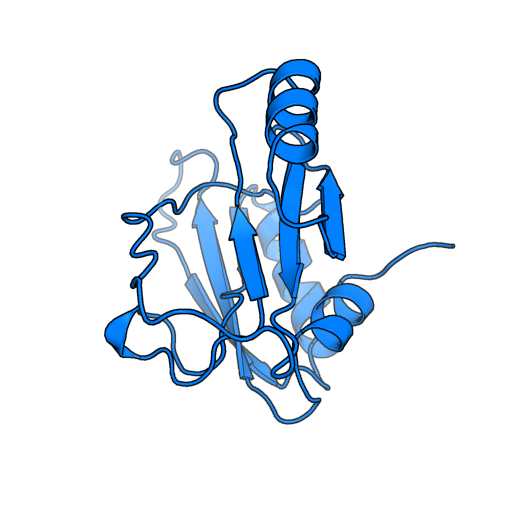3.06 93 GLN A CA 1
ATOM 733 C C . GLN A 1 93 ? 11.569 14.353 -0.993 1.00 93.06 93 GLN A C 1
ATOM 735 O O . GLN A 1 93 ? 12.109 13.426 -1.592 1.00 93.06 93 GLN A O 1
ATOM 740 N N . GLN A 1 94 ? 11.036 15.404 -1.626 1.00 94.81 94 GLN A N 1
ATOM 741 C CA . GLN A 1 94 ? 11.028 15.531 -3.082 1.00 94.81 94 GLN A CA 1
ATOM 742 C C . GLN A 1 94 ? 12.450 15.604 -3.644 1.00 94.81 94 GLN A C 1
ATOM 744 O O . GLN A 1 94 ? 12.753 14.897 -4.598 1.00 94.81 94 GLN A O 1
ATOM 749 N N . ALA A 1 95 ? 13.346 16.371 -3.018 1.00 94.94 95 ALA A N 1
ATOM 750 C CA . ALA A 1 95 ? 14.741 16.454 -3.448 1.00 94.94 95 ALA A CA 1
ATOM 751 C C . ALA A 1 95 ? 15.458 15.091 -3.399 1.00 94.94 95 ALA A C 1
ATOM 753 O O . ALA A 1 95 ? 16.257 14.781 -4.281 1.00 94.94 95 ALA A O 1
ATOM 754 N N . LEU A 1 96 ? 15.163 14.262 -2.392 1.00 93.31 96 LEU A N 1
ATOM 755 C CA . LEU A 1 96 ? 15.710 12.905 -2.285 1.00 93.31 96 LEU A CA 1
ATOM 756 C C . LEU A 1 96 ? 15.122 11.955 -3.335 1.00 93.31 96 LEU A C 1
ATOM 758 O O . LEU A 1 96 ? 15.859 11.142 -3.890 1.00 93.31 96 LEU A O 1
ATOM 762 N N . ILE A 1 97 ? 13.824 12.073 -3.626 1.00 92.12 97 ILE A N 1
ATOM 763 C CA . ILE A 1 97 ? 13.164 11.313 -4.697 1.00 92.12 97 ILE A CA 1
ATOM 764 C C . ILE A 1 97 ? 13.765 11.687 -6.058 1.00 92.12 97 ILE A C 1
ATOM 766 O O . ILE A 1 97 ? 14.118 10.798 -6.827 1.00 92.12 97 ILE A O 1
ATOM 770 N N . ASP A 1 98 ? 13.944 12.980 -6.332 1.00 92.50 98 ASP A N 1
ATOM 771 C CA . ASP A 1 98 ? 14.499 13.487 -7.594 1.00 92.50 98 ASP A CA 1
ATOM 772 C C . ASP A 1 98 ? 15.974 13.098 -7.785 1.00 92.50 98 ASP A C 1
ATOM 774 O O . ASP A 1 98 ? 16.436 12.919 -8.911 1.00 92.50 98 ASP A O 1
ATOM 778 N N . ALA A 1 99 ? 16.721 12.954 -6.686 1.00 93.00 99 ALA A N 1
ATOM 779 C CA . ALA A 1 99 ? 18.104 12.490 -6.703 1.00 93.00 99 ALA A CA 1
ATOM 780 C C . ALA A 1 99 ? 18.235 10.964 -6.875 1.00 93.00 99 ALA A C 1
ATOM 782 O O . ALA A 1 99 ? 19.337 10.473 -7.141 1.00 93.00 99 ALA A O 1
ATOM 783 N N . PHE A 1 100 ? 17.151 10.198 -6.702 1.00 88.81 100 PHE A N 1
ATOM 784 C CA . PHE A 1 100 ? 17.195 8.745 -6.814 1.00 88.81 100 PHE A CA 1
ATOM 785 C C . PHE A 1 100 ? 17.362 8.321 -8.288 1.00 88.81 100 PHE A C 1
ATOM 787 O O . PHE A 1 100 ? 16.630 8.803 -9.150 1.00 88.81 100 PHE A O 1
ATOM 794 N N . PRO A 1 101 ? 18.288 7.395 -8.622 1.00 86.56 101 PRO A N 1
ATOM 795 C CA . PRO A 1 101 ? 18.572 7.045 -10.019 1.00 86.56 101 PRO A CA 1
ATOM 796 C C . PRO A 1 101 ? 17.403 6.421 -10.786 1.00 86.56 101 PRO A C 1
ATOM 798 O O . PRO A 1 101 ? 17.421 6.395 -12.017 1.00 86.56 101 PRO A O 1
ATOM 801 N N . LEU A 1 102 ? 16.421 5.861 -10.075 1.00 83.00 102 LEU A N 1
ATOM 802 C CA . LEU A 1 102 ? 15.244 5.258 -10.684 1.00 83.00 102 LEU A CA 1
ATOM 803 C C . LEU A 1 102 ? 14.064 6.217 -10.573 1.00 83.00 102 LEU A C 1
ATOM 805 O O . LEU A 1 102 ? 13.733 6.630 -9.461 1.00 83.00 102 LEU A O 1
ATOM 809 N N . PRO A 1 103 ? 13.389 6.542 -11.687 1.00 87.19 103 PRO A N 1
ATOM 810 C CA . PRO A 1 103 ? 12.226 7.402 -11.618 1.00 87.19 103 PRO A CA 1
ATOM 811 C C . PRO A 1 103 ? 11.114 6.716 -10.808 1.00 87.19 103 PRO A C 1
ATOM 813 O O . PRO A 1 103 ? 10.874 5.512 -10.976 1.0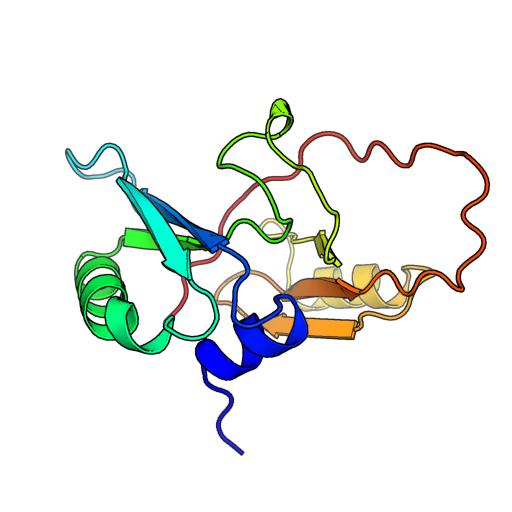0 87.19 103 PRO A O 1
ATOM 816 N N . PRO A 1 104 ? 10.403 7.464 -9.952 1.00 91.62 104 PRO A N 1
ATOM 817 C CA . PRO A 1 104 ? 9.255 6.938 -9.236 1.00 91.62 104 PRO A CA 1
ATOM 818 C C . PRO A 1 104 ? 8.150 6.578 -10.230 1.00 91.62 104 PRO A C 1
ATOM 820 O O . PRO A 1 104 ? 7.858 7.321 -11.165 1.00 91.62 104 PRO A O 1
ATOM 823 N N . SER A 1 105 ? 7.514 5.430 -10.024 1.00 91.19 105 SER A N 1
ATOM 824 C CA . SER A 1 105 ? 6.368 5.005 -10.831 1.00 91.19 105 SER A CA 1
ATOM 825 C C . SER A 1 105 ? 5.055 5.587 -10.313 1.00 91.19 105 SER A C 1
ATOM 827 O O . SER A 1 105 ? 4.135 5.834 -11.088 1.00 91.19 105 SER A O 1
ATOM 829 N N . MET A 1 106 ? 4.968 5.820 -9.003 1.00 90.44 106 MET A N 1
ATOM 830 C CA . MET A 1 106 ? 3.826 6.454 -8.355 1.00 90.44 106 MET A CA 1
ATOM 831 C C . MET A 1 106 ? 4.287 7.143 -7.071 1.00 90.44 106 MET A C 1
ATOM 833 O O . MET A 1 106 ? 5.069 6.580 -6.308 1.00 90.44 106 MET A O 1
ATOM 837 N N . ILE A 1 107 ? 3.773 8.345 -6.817 1.00 91.69 107 ILE A N 1
ATOM 838 C CA . ILE A 1 107 ? 3.967 9.064 -5.555 1.00 91.69 107 ILE A CA 1
ATOM 839 C C . ILE A 1 107 ? 2.588 9.377 -4.982 1.00 91.69 107 ILE A C 1
ATOM 841 O O . ILE A 1 107 ? 1.769 10.023 -5.638 1.00 91.69 107 ILE A O 1
ATOM 845 N N . ILE A 1 108 ? 2.336 8.933 -3.755 1.00 88.56 108 ILE A N 1
ATOM 846 C CA . ILE A 1 108 ? 1.117 9.231 -3.004 1.00 88.56 108 ILE A CA 1
ATOM 847 C C . ILE A 1 108 ? 1.485 10.180 -1.866 1.00 88.56 108 ILE A C 1
ATOM 849 O O . ILE A 1 108 ? 2.246 9.832 -0.966 1.00 88.56 108 ILE A O 1
ATOM 853 N N . LYS A 1 109 ? 0.931 11.393 -1.891 1.00 88.62 109 LYS A N 1
ATOM 854 C CA . LYS A 1 109 ? 1.120 12.362 -0.810 1.00 88.62 109 LYS A CA 1
ATOM 855 C C . LYS A 1 109 ? 0.171 12.058 0.347 1.00 88.62 109 LYS A C 1
ATOM 857 O O . LYS A 1 109 ? -1.047 12.101 0.183 1.00 88.62 109 LYS A O 1
ATOM 862 N N . THR A 1 110 ? 0.736 11.810 1.520 1.00 83.75 110 THR A N 1
ATOM 863 C CA . THR A 1 110 ? 0.014 11.640 2.786 1.00 83.75 110 THR A CA 1
ATOM 864 C C . THR A 1 110 ? 0.075 12.933 3.602 1.00 83.75 110 THR A C 1
ATOM 866 O O . THR A 1 110 ? 0.558 13.968 3.134 1.00 83.75 110 THR A O 1
ATOM 869 N N . ARG A 1 111 ? -0.398 12.900 4.853 1.00 80.75 111 ARG A N 1
ATOM 870 C CA . ARG A 1 111 ? -0.279 14.044 5.767 1.00 80.75 111 ARG A CA 1
ATOM 871 C C . ARG A 1 111 ? 1.177 14.433 6.056 1.00 80.75 111 ARG A C 1
ATOM 873 O O . ARG A 1 111 ? 1.430 15.609 6.305 1.00 80.75 111 ARG A O 1
ATOM 880 N N . LYS A 1 112 ? 2.099 13.466 6.067 1.00 81.50 112 LYS A N 1
ATOM 881 C CA . LYS A 1 112 ? 3.495 13.670 6.495 1.00 81.50 112 LYS A CA 1
ATOM 882 C C . LYS A 1 112 ? 4.542 13.217 5.482 1.00 81.50 112 LYS A C 1
ATOM 884 O O . LYS A 1 112 ? 5.681 13.649 5.589 1.00 81.50 112 LYS A O 1
ATOM 889 N N . SER A 1 113 ? 4.185 12.370 4.518 1.00 86.50 113 SER A N 1
ATOM 890 C CA . SER A 1 113 ? 5.174 11.754 3.634 1.00 86.50 113 SER A CA 1
ATOM 891 C C . SER A 1 113 ? 4.723 11.641 2.178 1.00 86.50 113 SER A C 1
ATOM 893 O O . SER A 1 113 ? 3.528 11.620 1.876 1.00 86.50 113 SER A O 1
ATOM 895 N N . LEU A 1 114 ? 5.696 11.581 1.276 1.00 90.12 114 LEU A N 1
ATOM 896 C CA . LEU A 1 114 ? 5.574 11.194 -0.121 1.00 90.12 114 LEU A CA 1
ATOM 897 C C . LEU A 1 114 ? 5.850 9.691 -0.227 1.00 90.12 114 LEU A C 1
ATOM 899 O O . LEU A 1 114 ? 6.981 9.259 -0.454 1.00 90.12 114 LEU A O 1
ATOM 903 N N . CYS A 1 115 ? 4.796 8.894 -0.067 1.00 90.38 115 CYS A N 1
ATOM 904 C CA . CYS A 1 115 ? 4.834 7.448 -0.247 1.00 90.38 115 CYS A CA 1
ATOM 905 C C . CYS A 1 115 ? 5.180 7.132 -1.706 1.00 90.38 115 CYS A C 1
ATOM 907 O O . CYS A 1 115 ? 4.353 7.313 -2.603 1.00 90.38 115 CYS A O 1
ATOM 909 N N . THR A 1 116 ? 6.413 6.695 -1.940 1.00 91.50 116 THR A N 1
ATOM 910 C CA . THR A 1 116 ? 6.996 6.561 -3.274 1.00 91.50 116 THR A CA 1
ATOM 911 C C . THR A 1 116 ? 7.133 5.095 -3.647 1.00 91.50 116 THR A C 1
ATOM 913 O O . THR A 1 116 ? 7.687 4.293 -2.895 1.00 91.50 116 THR A O 1
ATOM 916 N N . TYR A 1 117 ? 6.632 4.750 -4.829 1.00 91.38 117 TYR A N 1
ATOM 917 C CA . TYR A 1 117 ? 6.623 3.397 -5.365 1.00 91.38 117 TYR A CA 1
ATOM 918 C C . TYR A 1 117 ? 7.420 3.346 -6.664 1.00 91.38 117 TYR A C 1
ATOM 920 O O . TYR A 1 117 ? 7.213 4.166 -7.560 1.00 91.38 117 TYR A O 1
ATOM 928 N N . VAL A 1 118 ? 8.290 2.347 -6.787 1.00 89.88 118 VAL A N 1
ATOM 929 C CA . VAL A 1 118 ? 9.028 2.031 -8.015 1.00 89.88 118 VAL A CA 1
ATOM 930 C C . VAL A 1 118 ? 8.642 0.618 -8.443 1.00 89.88 118 VAL A C 1
ATOM 932 O O . VAL A 1 118 ? 8.937 -0.350 -7.738 1.00 89.88 118 VAL A O 1
ATOM 935 N N . TYR A 1 119 ? 7.960 0.484 -9.581 1.00 85.19 119 TYR A N 1
ATOM 936 C CA . TYR A 1 119 ? 7.578 -0.819 -10.121 1.00 85.19 119 TYR A CA 1
ATOM 937 C C . TYR A 1 119 ? 8.787 -1.507 -10.743 1.00 85.19 119 TYR A C 1
ATOM 939 O O . TYR A 1 119 ? 9.521 -0.922 -11.540 1.00 85.19 119 TYR A O 1
ATOM 947 N N . LEU A 1 120 ? 8.984 -2.775 -10.392 1.00 70.94 120 LEU A N 1
ATOM 948 C CA . LEU A 1 120 ? 10.071 -3.569 -10.943 1.00 70.94 120 LEU A CA 1
ATOM 949 C C . LEU A 1 120 ? 9.584 -4.266 -12.213 1.00 70.94 120 LEU A C 1
ATOM 951 O O . LEU A 1 120 ? 8.930 -5.305 -12.160 1.00 70.94 120 LEU A O 1
ATOM 955 N N . VAL A 1 121 ? 9.905 -3.695 -13.373 1.00 59.06 121 VAL A N 1
ATOM 956 C CA . VAL A 1 121 ? 9.696 -4.371 -14.658 1.00 59.06 121 VAL A CA 1
ATOM 957 C C . VAL A 1 121 ? 10.896 -5.288 -14.906 1.00 59.06 121 VAL A C 1
ATOM 959 O O . VAL A 1 121 ? 12.035 -4.824 -14.917 1.00 59.06 121 VAL A O 1
ATOM 962 N N . PHE A 1 122 ? 10.652 -6.582 -15.142 1.00 46.28 122 PHE A N 1
ATOM 963 C CA . PHE A 1 122 ? 11.664 -7.649 -15.313 1.00 46.28 122 PHE A CA 1
ATOM 964 C C . PHE A 1 122 ? 12.717 -7.407 -16.427 1.00 46.28 122 PHE A C 1
ATOM 966 O O . PHE A 1 122 ? 13.630 -8.210 -16.593 1.00 46.28 122 PHE A O 1
ATOM 973 N N . SER A 1 123 ? 12.617 -6.311 -17.188 1.00 41.69 123 SER A N 1
ATOM 974 C CA . SER A 1 123 ? 13.612 -5.886 -18.184 1.00 41.69 123 SER A CA 1
ATOM 975 C C . SER A 1 123 ? 14.715 -4.981 -17.615 1.00 41.69 123 SER A C 1
ATOM 977 O O . SER A 1 123 ? 15.616 -4.582 -18.357 1.00 41.69 123 SER A O 1
ATOM 979 N N . MET A 1 124 ? 14.679 -4.630 -16.329 1.00 39.38 124 MET A N 1
ATOM 980 C CA . MET A 1 124 ? 15.815 -3.986 -15.676 1.00 39.38 124 MET A CA 1
ATOM 981 C C . MET A 1 124 ? 16.780 -5.068 -15.206 1.00 39.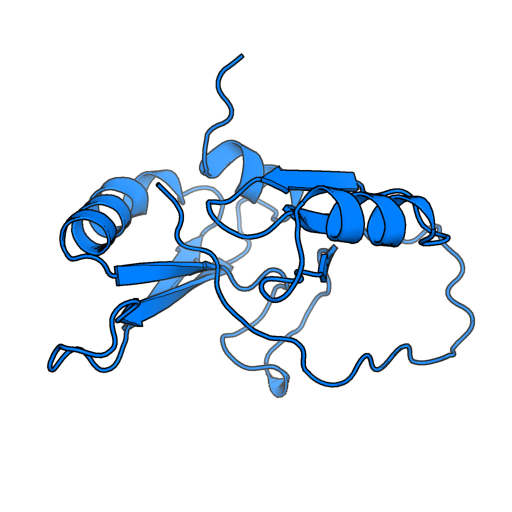38 124 MET A C 1
ATOM 983 O O . MET A 1 124 ? 16.489 -5.830 -14.289 1.00 39.38 124 MET A O 1
ATOM 987 N N . CYS A 1 125 ? 17.922 -5.158 -15.885 1.00 31.22 125 CYS A N 1
ATOM 988 C CA . CYS A 1 125 ? 19.017 -6.052 -15.546 1.00 31.22 125 CYS A CA 1
ATOM 989 C C . CYS A 1 125 ? 19.551 -5.677 -14.153 1.00 31.22 125 CYS A C 1
ATOM 991 O O . CYS A 1 125 ? 20.433 -4.828 -14.022 1.00 31.22 125 CYS A O 1
ATOM 993 N N . PHE A 1 126 ? 18.991 -6.272 -13.100 1.00 38.28 126 PHE A N 1
ATOM 994 C CA . PHE A 1 126 ? 19.539 -6.159 -11.758 1.00 38.28 126 PHE A CA 1
ATOM 995 C C . PHE A 1 126 ? 20.868 -6.916 -11.734 1.00 38.28 126 PHE A C 1
ATOM 997 O O . PHE A 1 126 ? 20.913 -8.145 -11.726 1.00 38.28 126 PHE A O 1
ATOM 1004 N N . SER A 1 127 ? 21.969 -6.161 -11.748 1.00 31.05 127 SER A N 1
ATOM 1005 C CA . SER A 1 127 ? 23.240 -6.637 -11.203 1.00 31.05 127 SER A CA 1
ATOM 1006 C C . SER A 1 127 ? 22.965 -7.210 -9.803 1.00 31.05 127 SER A C 1
ATOM 1008 O O . SER A 1 127 ? 22.196 -6.592 -9.061 1.00 31.05 127 SER A O 1
ATOM 1010 N N . PRO A 1 128 ? 23.544 -8.363 -9.420 1.00 28.61 128 PRO A N 1
ATOM 1011 C CA . PRO A 1 128 ? 23.220 -9.098 -8.195 1.00 28.61 128 PRO A CA 1
ATOM 1012 C C . PRO A 1 128 ? 23.791 -8.427 -6.935 1.00 28.61 128 PRO A C 1
ATOM 1014 O O . PRO A 1 128 ? 24.235 -9.091 -6.002 1.00 28.61 128 PRO A O 1
ATOM 1017 N N . PHE A 1 129 ? 23.781 -7.099 -6.883 1.00 23.53 129 PHE A N 1
ATOM 1018 C CA . PHE A 1 129 ? 23.836 -6.381 -5.628 1.00 23.53 129 PHE A CA 1
ATOM 1019 C C . PHE A 1 129 ? 22.425 -6.376 -5.067 1.00 23.53 129 PHE A C 1
ATOM 1021 O O . PHE A 1 129 ? 21.598 -5.533 -5.397 1.00 23.53 129 PHE A O 1
ATOM 1028 N N . PHE A 1 130 ? 22.171 -7.382 -4.236 1.00 27.31 130 PHE A N 1
ATOM 1029 C CA . PHE A 1 130 ? 21.243 -7.318 -3.119 1.00 27.31 130 PHE A CA 1
ATOM 1030 C C . PHE A 1 130 ? 21.226 -5.894 -2.543 1.00 27.31 130 PHE A C 1
ATOM 1032 O O . PHE A 1 130 ? 22.051 -5.533 -1.706 1.00 27.31 130 PHE A O 1
ATOM 1039 N N . ILE A 1 131 ? 20.277 -5.074 -2.986 1.00 27.31 131 ILE A N 1
ATOM 1040 C CA . ILE A 1 131 ? 19.902 -3.864 -2.272 1.00 27.31 131 ILE A CA 1
ATOM 1041 C C . ILE A 1 131 ? 18.979 -4.353 -1.149 1.00 27.31 131 ILE A C 1
ATOM 1043 O O . ILE A 1 131 ? 17.761 -4.225 -1.193 1.00 27.31 131 ILE A O 1
ATOM 1047 N N . ILE A 1 132 ? 19.589 -5.007 -0.153 1.00 26.33 132 ILE A N 1
ATOM 1048 C CA . ILE A 1 132 ? 19.018 -5.113 1.188 1.00 26.33 132 ILE A CA 1
ATOM 1049 C C . ILE A 1 132 ? 19.075 -3.685 1.719 1.00 26.33 132 ILE A C 1
ATOM 1051 O O . ILE A 1 132 ? 20.070 -3.279 2.315 1.00 26.33 132 ILE A O 1
ATOM 1055 N N . ILE A 1 133 ? 18.045 -2.888 1.429 1.00 25.41 133 ILE A N 1
ATOM 1056 C CA . ILE A 1 133 ? 17.808 -1.685 2.221 1.00 25.41 133 ILE A CA 1
ATOM 1057 C C . ILE A 1 133 ? 17.272 -2.214 3.548 1.00 25.41 133 ILE A C 1
ATOM 1059 O O . ILE A 1 133 ? 16.225 -2.866 3.550 1.00 25.41 133 ILE A O 1
ATOM 1063 N N . PRO A 1 134 ? 18.007 -2.035 4.655 1.00 20.77 134 PRO A N 1
ATOM 1064 C CA . PRO A 1 134 ? 17.576 -2.513 5.954 1.00 20.77 134 PRO A CA 1
ATOM 1065 C C . PRO A 1 134 ? 16.216 -1.888 6.264 1.00 20.77 134 PRO A C 1
ATOM 1067 O O . PRO A 1 134 ? 16.067 -0.675 6.183 1.00 20.77 134 PRO A O 1
ATOM 1070 N N . SER A 1 135 ? 15.237 -2.745 6.550 1.00 25.56 135 SER A N 1
ATOM 1071 C CA . SER A 1 135 ? 13.967 -2.481 7.227 1.00 25.56 135 SER A CA 1
ATOM 1072 C C . SER A 1 135 ? 13.621 -0.999 7.460 1.00 25.56 135 SER A C 1
ATOM 1074 O O . SER A 1 135 ? 13.828 -0.478 8.552 1.00 25.56 135 SER A O 1
ATOM 1076 N N . PHE A 1 136 ? 13.026 -0.338 6.466 1.00 23.45 136 PHE A N 1
ATOM 1077 C CA . PHE A 1 136 ? 12.276 0.902 6.677 1.00 23.45 136 PHE A CA 1
ATOM 1078 C C . PHE A 1 136 ? 10.791 0.590 6.501 1.00 23.45 136 PHE A C 1
ATOM 1080 O O . PHE A 1 136 ? 10.248 0.598 5.402 1.00 23.45 136 PHE A O 1
ATOM 1087 N N . ALA A 1 137 ? 10.155 0.229 7.608 1.00 25.62 137 ALA A N 1
ATOM 1088 C CA . ALA A 1 137 ? 8.713 0.327 7.774 1.00 25.62 137 ALA A CA 1
ATOM 1089 C C . ALA A 1 137 ? 8.463 1.614 8.566 1.00 25.62 137 ALA A C 1
ATOM 1091 O O . ALA A 1 137 ? 9.121 1.717 9.593 1.00 25.62 137 ALA A O 1
ATOM 1092 N N . PHE A 1 138 ? 7.572 2.538 8.166 1.00 23.44 138 PHE A N 1
ATOM 1093 C CA . PHE A 1 138 ? 6.709 3.301 9.094 1.00 23.44 138 PHE A CA 1
ATOM 1094 C C . PHE A 1 138 ? 5.811 4.376 8.429 1.00 23.44 138 PHE A C 1
ATOM 1096 O O . PHE A 1 138 ? 6.286 5.409 7.980 1.00 23.44 138 PHE A O 1
ATOM 1103 N N . CYS A 1 139 ? 4.497 4.222 8.657 1.00 25.47 139 CYS A N 1
ATOM 1104 C CA . CYS A 1 139 ? 3.526 5.304 8.906 1.00 25.47 139 CYS A CA 1
ATOM 1105 C C . CYS A 1 139 ? 2.867 6.104 7.749 1.00 25.47 139 CYS A C 1
ATOM 1107 O O . CYS A 1 139 ? 3.118 7.287 7.555 1.00 25.47 139 CYS A O 1
ATOM 1109 N N . CYS A 1 140 ? 1.809 5.535 7.148 1.00 27.70 140 CYS A N 1
ATOM 1110 C CA . CYS A 1 140 ? 0.798 6.213 6.334 1.00 27.70 140 CYS A CA 1
ATOM 1111 C C . CYS A 1 140 ? -0.607 6.097 6.973 1.00 27.70 140 CYS A C 1
ATOM 1113 O O . CYS A 1 140 ? -1.177 5.003 7.034 1.00 27.70 140 CYS A O 1
ATOM 1115 N N . PRO A 1 141 ? -1.216 7.217 7.402 1.00 24.50 141 PRO A N 1
ATOM 1116 C CA . PRO A 1 141 ? -2.650 7.316 7.627 1.00 24.50 141 PRO A CA 1
ATOM 1117 C C . PRO A 1 141 ? -3.327 7.641 6.284 1.00 24.50 141 PRO A C 1
ATOM 1119 O O . PRO A 1 141 ? -3.136 8.721 5.723 1.00 24.50 141 PRO A O 1
ATOM 1122 N N . LEU A 1 142 ? -4.084 6.692 5.730 1.00 28.14 142 LEU A N 1
ATOM 1123 C CA . LEU A 1 142 ? -4.939 6.926 4.563 1.00 28.14 142 LEU A CA 1
ATOM 1124 C C . LEU A 1 142 ? -6.271 7.529 5.030 1.00 28.14 142 LEU A C 1
ATOM 1126 O O . LEU A 1 142 ? -6.989 6.851 5.749 1.00 28.14 142 LEU A O 1
ATOM 1130 N N . PHE A 1 143 ? -6.598 8.730 4.534 1.00 33.34 143 PHE A N 1
ATOM 1131 C CA . PHE A 1 143 ? -7.856 9.503 4.654 1.00 33.34 143 PHE A CA 1
ATOM 1132 C C . PHE A 1 143 ? -8.200 10.138 6.006 1.00 33.34 143 PHE A C 1
ATOM 1134 O O . PHE A 1 143 ? -8.617 9.412 6.936 1.00 33.34 143 PHE A O 1
#

Sequence (143 aa):
MNISAQDVINVMFNPDDTVNLRVFDDRKEGIFTGAKMSVEAGKFFAIESTLREHNKKNHGIFFVVNSGGQTDDSITRINAQFVEMDDKSFEEQQALIDAFPLPPSMIIKTRKSLCTYVYLVFSMCFSPFFIIIPSFAFCCPLF

Secondary structure (DSSP, 8-state):
-PPPHHHHHHHH--TTSEEEEEEEESSS-SS---EEEEEEGGGGGGGHHHHHHHHHTTEEEEE-SSEE-SSGGGEEE--EEEE--SSS-HHHHHHHHHHSSSPPSEEEE-SS-EEEEEE--TTS---S---------------